Protein AF-A0A950L9T4-F1 (afdb_monomer_lite)

Radius of gyration: 15.42 Å; chains: 1; bounding box: 37×30×32 Å

Foldseek 3Di:
DVVVVVCDPPSVVVVCLVVDPPHDPDPVDDQDDALVSSLVVVVVCVVVVNPDDDDDDVPDDPVNVCCCVPRNCVSVDDPDDPPPDD

Sequence (86 aa):
NIGDLARGPGAERYAHIKDDEDAFELDDAPLLGTPEEIIARLKRLEAGGIERVLFAAPGASVAGLRTFAEEIMPAFDQAPMALAQV

pLDDT: mean 72.91, std 16.22, range [39.31, 94.75]

Secondary structure (DSSP, 8-state):
-HHHHTT-TTGGGGTTGGG-TTS-----S---S-HHHHHHHHHHHHHTT--------TT--HHHHHHIIIIIGGGG--S-------

Structure (mmCIF, N/CA/C/O backbone):
data_AF-A0A950L9T4-F1
#
_entry.id   AF-A0A950L9T4-F1
#
loop_
_atom_site.group_PDB
_atom_site.id
_atom_site.type_symbol
_atom_site.label_atom_id
_atom_site.label_alt_id
_atom_site.label_comp_id
_atom_site.label_asym_id
_atom_site.label_entity_id
_atom_site.label_seq_id
_atom_site.pdbx_PDB_ins_code
_atom_site.Cartn_x
_atom_site.Cartn_y
_atom_site.Cartn_z
_atom_site.occupancy
_atom_site.B_iso_or_equiv
_atom_site.auth_seq_id
_atom_site.auth_comp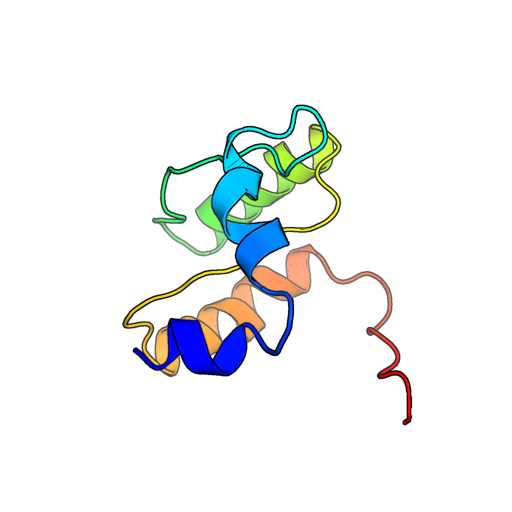_id
_atom_site.auth_asym_id
_atom_site.auth_atom_id
_atom_site.pdbx_PDB_model_num
ATOM 1 N N . ASN A 1 1 ? 25.385 4.671 -0.278 1.00 50.81 1 ASN A N 1
ATOM 2 C CA . ASN A 1 1 ? 23.990 5.015 0.097 1.00 50.81 1 ASN A CA 1
ATOM 3 C C . ASN A 1 1 ? 23.372 3.779 0.767 1.00 50.81 1 ASN A C 1
ATOM 5 O O . ASN A 1 1 ? 23.820 2.683 0.459 1.00 50.81 1 ASN A O 1
ATOM 9 N N . ILE A 1 2 ? 22.412 3.900 1.698 1.00 51.44 2 ILE A N 1
ATOM 10 C CA . ILE A 1 2 ? 21.759 2.733 2.337 1.00 51.44 2 ILE A CA 1
ATOM 11 C C . ILE A 1 2 ? 21.113 1.790 1.305 1.00 51.44 2 ILE A C 1
ATOM 13 O O . ILE A 1 2 ? 21.124 0.576 1.482 1.00 51.44 2 ILE A O 1
ATOM 17 N N . GLY A 1 3 ? 20.668 2.345 0.173 1.00 51.03 3 GLY A N 1
ATOM 18 C CA . GLY A 1 3 ? 20.178 1.583 -0.972 1.00 51.03 3 GLY A CA 1
ATOM 19 C C . GLY A 1 3 ? 21.242 0.731 -1.670 1.00 51.03 3 GLY A C 1
ATOM 20 O O . GLY A 1 3 ? 20.881 -0.258 -2.295 1.00 51.03 3 GLY A O 1
ATOM 21 N N . ASP A 1 4 ? 22.532 1.063 -1.553 1.00 55.78 4 ASP A N 1
ATOM 22 C CA . ASP A 1 4 ? 23.622 0.237 -2.101 1.00 55.78 4 ASP A CA 1
ATOM 23 C C . ASP A 1 4 ? 23.964 -0.930 -1.168 1.00 55.78 4 ASP A C 1
ATOM 25 O O . ASP A 1 4 ? 24.267 -2.023 -1.631 1.00 55.78 4 ASP A O 1
ATOM 29 N N . LEU A 1 5 ? 23.859 -0.716 0.148 1.00 59.31 5 LEU A N 1
ATOM 30 C CA . LEU A 1 5 ? 24.101 -1.743 1.167 1.00 59.31 5 LEU A CA 1
ATOM 31 C C . LEU A 1 5 ? 22.981 -2.792 1.212 1.00 59.31 5 LEU A C 1
ATOM 33 O O . LEU A 1 5 ? 23.260 -3.974 1.380 1.00 59.31 5 LEU A O 1
ATOM 37 N N . ALA A 1 6 ? 21.724 -2.373 1.027 1.00 61.34 6 ALA A N 1
ATOM 38 C CA . ALA A 1 6 ? 20.562 -3.267 1.015 1.00 61.34 6 ALA A CA 1
ATOM 39 C C . ALA A 1 6 ? 20.542 -4.234 -0.183 1.00 61.34 6 ALA A C 1
ATOM 41 O O . ALA A 1 6 ? 19.861 -5.254 -0.151 1.00 61.34 6 ALA A O 1
ATOM 42 N N . ARG A 1 7 ? 21.276 -3.902 -1.247 1.00 66.25 7 ARG A N 1
ATOM 43 C CA . ARG A 1 7 ? 21.235 -4.601 -2.532 1.00 66.25 7 ARG A CA 1
ATOM 44 C C . ARG A 1 7 ? 22.060 -5.907 -2.526 1.00 66.25 7 ARG A C 1
ATOM 46 O O . ARG A 1 7 ? 21.748 -6.821 -3.284 1.00 66.25 7 ARG A O 1
ATOM 53 N N . GLY A 1 8 ? 23.035 -6.026 -1.617 1.00 61.50 8 GLY A N 1
ATOM 54 C CA . GLY A 1 8 ? 23.871 -7.219 -1.427 1.00 61.50 8 GLY A CA 1
ATOM 55 C C . GLY A 1 8 ? 24.919 -7.452 -2.535 1.00 61.50 8 GLY A C 1
ATOM 56 O O . GLY A 1 8 ? 24.977 -6.701 -3.507 1.00 61.50 8 GLY A O 1
ATOM 57 N N . PRO A 1 9 ? 25.783 -8.478 -2.405 1.00 67.00 9 PRO A N 1
ATOM 58 C CA . PRO A 1 9 ? 26.714 -8.872 -3.467 1.00 67.00 9 PRO A CA 1
ATOM 59 C C . PRO A 1 9 ? 25.949 -9.359 -4.711 1.00 67.00 9 PRO A C 1
ATOM 61 O O . PRO A 1 9 ? 25.033 -10.172 -4.576 1.00 67.00 9 PRO A O 1
ATOM 64 N N . GLY A 1 10 ? 26.315 -8.907 -5.917 1.00 61.19 10 GLY A N 1
ATOM 65 C CA . GLY A 1 10 ? 25.628 -9.282 -7.164 1.00 61.19 10 GLY A CA 1
ATOM 66 C C . GLY A 1 10 ? 24.466 -8.363 -7.549 1.00 61.19 10 GLY A C 1
ATOM 67 O O . GLY A 1 10 ? 23.692 -8.686 -8.450 1.00 61.19 10 GLY A O 1
ATOM 68 N N . ALA A 1 11 ? 24.314 -7.228 -6.870 1.00 59.72 11 ALA A N 1
ATOM 69 C CA . ALA A 1 11 ? 23.211 -6.300 -7.074 1.00 59.72 11 ALA A CA 1
ATOM 70 C C . ALA A 1 11 ? 23.236 -5.533 -8.399 1.00 59.72 11 ALA A C 1
ATOM 72 O O . ALA A 1 11 ? 22.212 -4.995 -8.815 1.00 59.72 11 ALA A O 1
ATOM 73 N N . GLU A 1 12 ? 24.386 -5.495 -9.064 1.00 63.41 12 GLU A N 1
ATOM 74 C CA . GLU A 1 12 ? 24.571 -5.025 -10.439 1.00 63.41 12 GLU A CA 1
ATOM 75 C C . GLU A 1 12 ? 23.542 -5.621 -11.415 1.00 63.41 12 GLU A C 1
ATOM 77 O O . GLU A 1 12 ? 23.101 -4.924 -12.325 1.00 63.41 12 GLU A O 1
ATOM 82 N N . ARG A 1 13 ? 23.055 -6.850 -11.177 1.00 60.09 13 ARG A N 1
ATOM 83 C CA . ARG A 1 13 ? 21.975 -7.460 -11.978 1.00 60.09 13 ARG A CA 1
ATOM 84 C C . ARG A 1 13 ? 20.642 -6.708 -11.902 1.00 60.09 13 ARG A C 1
ATOM 86 O O . ARG A 1 13 ? 19.814 -6.838 -12.789 1.00 60.09 13 ARG A O 1
ATOM 93 N N . TYR A 1 14 ? 20.435 -5.924 -10.845 1.00 54.44 14 TYR A N 1
ATOM 94 C CA . TYR A 1 14 ? 19.234 -5.116 -10.635 1.00 54.44 14 TYR A CA 1
ATOM 95 C C . TYR A 1 14 ? 19.383 -3.679 -11.146 1.00 54.44 14 TYR A C 1
ATOM 97 O O . TYR A 1 14 ? 18.404 -2.938 -11.158 1.00 54.44 14 TYR A O 1
ATOM 105 N N . ALA A 1 15 ? 20.584 -3.263 -11.568 1.00 58.62 15 ALA A N 1
ATOM 106 C CA . ALA A 1 15 ? 20.813 -1.927 -12.123 1.00 58.62 15 ALA A CA 1
ATOM 107 C C . ALA A 1 15 ? 20.120 -1.735 -13.484 1.00 58.62 15 ALA A C 1
ATOM 109 O O . ALA A 1 15 ? 19.748 -0.615 -13.823 1.00 58.62 15 ALA A O 1
ATOM 110 N N . HIS A 1 16 ? 19.902 -2.837 -14.207 1.00 57.06 16 HIS A N 1
ATOM 111 C CA . HIS A 1 16 ? 19.258 -2.891 -15.520 1.00 57.06 16 HIS A CA 1
ATOM 112 C C . HIS A 1 16 ? 17.848 -3.490 -15.475 1.00 57.06 16 HIS A C 1
ATOM 114 O O . HIS A 1 16 ? 17.308 -3.834 -16.515 1.00 57.06 16 HIS A O 1
ATOM 120 N N . ILE A 1 17 ? 17.220 -3.591 -14.291 1.00 57.69 17 ILE A N 1
ATOM 121 C CA . ILE A 1 17 ? 15.832 -4.079 -14.174 1.00 57.69 17 ILE A CA 1
ATOM 122 C C . ILE A 1 17 ? 14.878 -3.271 -15.064 1.00 57.69 17 ILE A C 1
ATOM 124 O O . ILE A 1 17 ? 13.897 -3.809 -15.532 1.00 57.69 17 ILE A O 1
ATOM 128 N N . LYS A 1 18 ? 15.150 -1.987 -15.321 1.00 52.03 18 LYS A N 1
ATOM 129 C CA . LYS A 1 18 ? 14.298 -1.168 -16.197 1.00 52.03 18 LYS A CA 1
ATOM 130 C C . LYS A 1 18 ? 14.397 -1.534 -17.685 1.00 52.03 18 LYS A C 1
ATOM 132 O O . LYS A 1 18 ? 13.528 -1.127 -18.445 1.00 52.03 18 LYS A O 1
ATOM 137 N N . ASP A 1 19 ? 15.451 -2.249 -18.075 1.00 59.88 19 ASP A N 1
ATOM 138 C CA . ASP A 1 19 ? 15.768 -2.608 -19.461 1.00 59.88 19 ASP A CA 1
ATOM 139 C C . ASP A 1 19 ? 15.412 -4.078 -19.779 1.00 59.88 19 ASP A C 1
ATOM 141 O O . ASP A 1 19 ? 15.654 -4.544 -20.891 1.00 59.88 19 ASP A O 1
ATOM 145 N N . ASP A 1 20 ? 14.882 -4.818 -18.801 1.00 58.56 20 ASP A N 1
ATOM 146 C CA . ASP A 1 20 ? 14.496 -6.225 -18.920 1.00 58.56 20 ASP A CA 1
ATOM 147 C C . ASP A 1 20 ? 13.011 -6.317 -19.311 1.00 58.56 20 ASP A C 1
ATOM 149 O O . ASP A 1 20 ? 12.148 -5.769 -18.627 1.00 58.56 20 ASP A O 1
ATOM 153 N N . GLU A 1 21 ? 12.709 -6.979 -20.432 1.00 54.47 21 GLU A N 1
ATOM 154 C CA . GLU A 1 21 ? 11.339 -7.117 -20.953 1.00 54.47 21 GLU A CA 1
ATOM 155 C C . GLU A 1 21 ? 10.432 -7.944 -20.018 1.00 54.47 21 GLU A C 1
ATOM 157 O O . GLU A 1 21 ? 9.212 -7.792 -20.072 1.00 54.47 21 GLU A O 1
ATOM 162 N N . ASP A 1 22 ? 11.018 -8.761 -19.130 1.00 53.53 22 ASP A N 1
ATOM 163 C CA . ASP A 1 22 ? 10.321 -9.525 -18.086 1.00 53.53 22 ASP A CA 1
ATOM 164 C C . ASP A 1 22 ? 10.273 -8.787 -16.731 1.00 53.53 22 ASP A C 1
ATOM 166 O O . ASP A 1 22 ? 9.724 -9.301 -15.747 1.00 53.53 22 ASP A O 1
ATOM 170 N N . ALA A 1 23 ? 10.857 -7.589 -16.625 1.00 54.66 23 ALA A N 1
ATOM 171 C CA . ALA A 1 23 ? 10.816 -6.825 -15.389 1.00 54.66 23 ALA A CA 1
ATOM 172 C C . ALA A 1 23 ? 9.498 -6.070 -15.206 1.00 54.66 23 ALA A C 1
ATOM 174 O O . ALA A 1 23 ? 8.872 -5.599 -16.149 1.00 54.66 23 ALA A O 1
ATOM 175 N N . PHE A 1 24 ? 9.116 -5.966 -13.929 1.00 53.97 24 PHE A N 1
ATOM 176 C CA . PHE A 1 24 ? 7.936 -5.288 -13.396 1.00 53.97 24 PHE A CA 1
ATOM 177 C C . PHE A 1 24 ? 7.435 -4.139 -14.276 1.00 53.97 24 PHE A C 1
ATOM 179 O O . PHE A 1 24 ? 8.180 -3.200 -14.553 1.00 53.97 24 PHE A O 1
ATOM 186 N N . GLU A 1 25 ? 6.149 -4.164 -14.627 1.00 54.59 25 GLU A N 1
ATOM 187 C CA . GLU A 1 25 ? 5.505 -3.009 -15.243 1.00 54.59 25 GLU A CA 1
ATOM 188 C C . GLU A 1 25 ? 5.588 -1.824 -14.261 1.00 54.59 25 GLU A C 1
ATOM 190 O O . GLU A 1 25 ? 5.004 -1.835 -13.173 1.00 54.59 25 GLU A O 1
ATOM 195 N N . LEU A 1 26 ? 6.411 -0.831 -14.605 1.00 52.81 26 LEU A N 1
ATOM 196 C CA . LEU A 1 26 ? 6.671 0.334 -13.764 1.00 52.81 26 LEU A CA 1
ATOM 197 C C . LEU A 1 26 ? 5.558 1.364 -13.959 1.00 52.81 26 LEU A C 1
ATOM 199 O O . LEU A 1 26 ? 5.645 2.246 -14.812 1.00 52.81 26 LEU A O 1
ATOM 203 N N . ASP A 1 27 ? 4.520 1.284 -13.128 1.00 60.12 27 ASP A N 1
ATOM 204 C CA . ASP A 1 27 ? 3.643 2.431 -12.893 1.00 60.12 27 ASP A CA 1
ATOM 205 C C . ASP A 1 27 ? 4.372 3.421 -11.965 1.00 60.12 27 ASP A C 1
ATOM 207 O O . ASP A 1 27 ? 4.290 3.347 -10.738 1.00 60.12 27 ASP A O 1
ATOM 211 N N . ASP A 1 28 ? 5.135 4.338 -12.569 1.00 57.81 28 ASP A N 1
ATOM 212 C CA . ASP A 1 28 ? 5.913 5.375 -11.872 1.00 57.81 28 ASP A CA 1
ATOM 213 C C . ASP A 1 28 ? 5.022 6.446 -11.193 1.00 57.81 28 ASP A C 1
ATOM 215 O O . ASP A 1 28 ? 5.535 7.364 -10.542 1.00 57.81 28 ASP A O 1
ATOM 219 N N . ALA A 1 29 ? 3.687 6.378 -11.316 1.00 64.50 29 ALA A N 1
ATOM 220 C CA . ALA A 1 29 ? 2.811 7.356 -10.683 1.00 64.50 29 ALA A CA 1
ATOM 221 C C . ALA A 1 29 ? 2.592 7.030 -9.189 1.00 64.50 29 ALA A C 1
ATOM 223 O O . ALA A 1 29 ? 2.092 5.955 -8.850 1.00 64.50 29 ALA A O 1
ATOM 224 N N . PRO A 1 30 ? 2.866 7.970 -8.265 1.00 71.19 30 PRO A N 1
ATOM 225 C CA . PRO A 1 30 ? 2.737 7.727 -6.830 1.00 71.19 30 PRO A CA 1
ATOM 226 C C . PRO A 1 30 ? 1.293 7.385 -6.430 1.00 71.19 30 PRO A C 1
ATOM 228 O O . PRO A 1 30 ? 0.333 7.912 -7.000 1.00 71.19 30 PRO A O 1
ATOM 231 N N . LEU A 1 31 ? 1.130 6.511 -5.430 1.00 78.06 31 LEU A N 1
ATOM 232 C CA . LEU A 1 31 ? -0.162 6.238 -4.791 1.00 78.06 31 LEU A CA 1
ATOM 233 C C . LEU A 1 31 ? -0.532 7.421 -3.885 1.00 78.06 31 LEU A C 1
ATOM 235 O O . LEU A 1 31 ? -0.106 7.492 -2.735 1.00 78.06 31 LEU A O 1
ATOM 239 N N . LEU A 1 32 ? -1.291 8.371 -4.430 1.00 79.88 32 LEU A N 1
ATOM 240 C CA . LEU A 1 32 ? -1.776 9.561 -3.732 1.00 79.88 32 LEU A CA 1
ATOM 241 C C . LEU A 1 32 ? -3.303 9.539 -3.690 1.00 79.88 32 LEU A C 1
ATOM 243 O O . LEU A 1 32 ? -3.927 9.262 -4.714 1.00 79.88 32 LEU A O 1
ATOM 247 N N . GLY A 1 33 ? -3.883 9.858 -2.534 1.00 86.75 33 GLY A N 1
ATOM 248 C CA . GLY A 1 33 ? -5.334 9.917 -2.358 1.00 86.75 33 GLY A CA 1
ATOM 249 C C . GLY A 1 33 ? -5.792 9.393 -1.002 1.00 86.75 33 GLY A C 1
ATOM 250 O O . GLY A 1 33 ? -4.980 9.177 -0.098 1.00 86.75 33 GLY A O 1
ATOM 251 N N . THR A 1 34 ? -7.100 9.196 -0.867 1.00 93.69 34 THR A N 1
ATOM 252 C CA . THR A 1 34 ? -7.708 8.515 0.283 1.00 93.69 34 THR A CA 1
ATOM 253 C C . THR A 1 34 ? -7.438 7.004 0.233 1.00 93.69 34 THR A C 1
ATOM 255 O O . THR A 1 34 ? -7.086 6.471 -0.828 1.00 93.69 34 THR A O 1
ATOM 258 N N . PRO A 1 35 ? -7.616 6.275 1.350 1.00 94.19 35 PRO A N 1
ATOM 259 C CA . PRO A 1 35 ? -7.533 4.816 1.355 1.00 94.19 35 PRO A CA 1
ATOM 260 C C . PRO A 1 35 ? -8.387 4.156 0.263 1.00 94.19 35 PRO A C 1
ATOM 262 O O . PRO A 1 35 ? -7.902 3.273 -0.441 1.00 94.19 35 PRO A O 1
ATOM 265 N N . GLU A 1 36 ? -9.618 4.623 0.042 1.00 94.75 36 GLU A N 1
ATOM 266 C CA . GLU A 1 36 ? -10.530 4.085 -0.974 1.00 94.75 36 GLU A CA 1
ATOM 267 C C . GLU A 1 36 ? -10.001 4.284 -2.397 1.00 94.75 36 GLU A C 1
ATOM 269 O O . GLU A 1 36 ? -10.083 3.373 -3.225 1.00 94.75 36 GLU A O 1
ATOM 274 N N . GLU A 1 37 ? -9.435 5.458 -2.688 1.00 93.69 37 GLU A N 1
ATOM 275 C CA . GLU A 1 37 ? -8.841 5.763 -3.993 1.00 93.69 37 GLU A CA 1
ATOM 276 C C . GLU A 1 37 ? -7.625 4.871 -4.267 1.00 93.69 37 GLU A C 1
ATOM 278 O O . GLU A 1 37 ? -7.465 4.351 -5.379 1.00 93.69 37 GLU A O 1
ATOM 283 N N . ILE A 1 38 ? -6.802 4.636 -3.239 1.00 92.25 38 ILE A N 1
ATOM 284 C CA . ILE A 1 38 ? -5.638 3.751 -3.319 1.00 92.25 38 ILE A CA 1
ATOM 285 C C . ILE A 1 38 ? -6.082 2.299 -3.528 1.00 92.25 38 ILE A C 1
ATOM 287 O O . ILE A 1 38 ? -5.582 1.646 -4.445 1.00 92.25 38 ILE A O 1
ATOM 291 N N . ILE A 1 39 ? -7.060 1.805 -2.760 1.00 93.19 39 ILE A N 1
ATOM 292 C CA . ILE A 1 39 ? -7.630 0.457 -2.928 1.00 93.19 39 ILE A CA 1
ATOM 293 C C . ILE A 1 39 ? -8.165 0.281 -4.350 1.00 93.19 39 ILE A C 1
ATOM 295 O O . ILE A 1 39 ? -7.841 -0.699 -5.021 1.00 93.19 39 ILE A O 1
ATOM 299 N N . ALA A 1 40 ? -8.963 1.233 -4.839 1.00 93.38 40 ALA A N 1
ATOM 300 C CA . ALA A 1 40 ? -9.543 1.166 -6.174 1.00 93.38 40 ALA A CA 1
ATOM 301 C C . ALA A 1 40 ? -8.466 1.121 -7.264 1.00 93.38 40 ALA A C 1
ATOM 303 O O . ALA A 1 40 ? -8.641 0.443 -8.276 1.00 93.38 40 ALA A O 1
ATOM 304 N N . ARG A 1 41 ? -7.350 1.833 -7.077 1.00 90.31 41 ARG A N 1
ATOM 305 C CA . ARG A 1 41 ? -6.216 1.787 -8.003 1.00 90.31 41 ARG A CA 1
ATOM 306 C C . ARG A 1 41 ? -5.494 0.446 -7.962 1.00 90.31 41 ARG A C 1
ATOM 308 O O . ARG A 1 41 ? -5.291 -0.141 -9.019 1.00 90.31 41 ARG A O 1
ATOM 315 N N . LEU A 1 42 ? -5.172 -0.058 -6.776 1.00 90.00 42 LEU A N 1
ATOM 316 C CA . LEU A 1 42 ? -4.514 -1.354 -6.608 1.00 90.00 42 LEU A CA 1
ATOM 317 C C . LEU A 1 42 ? -5.366 -2.506 -7.170 1.00 90.00 42 LEU A C 1
ATOM 319 O O . LEU A 1 42 ? -4.833 -3.364 -7.861 1.00 90.00 42 LEU A O 1
ATOM 323 N N . LYS A 1 43 ? -6.695 -2.474 -7.002 1.00 91.31 43 LYS A N 1
ATOM 324 C CA . LYS A 1 43 ? -7.599 -3.466 -7.616 1.00 91.31 43 LYS A CA 1
ATOM 325 C C . LYS A 1 43 ? -7.642 -3.409 -9.141 1.00 91.31 43 LYS A C 1
ATOM 327 O O . LYS A 1 43 ? -7.871 -4.431 -9.780 1.00 91.31 43 LYS A O 1
ATOM 332 N N . ARG A 1 44 ? -7.425 -2.238 -9.754 1.00 89.88 44 ARG A N 1
ATOM 333 C CA . ARG A 1 44 ? -7.278 -2.153 -11.219 1.00 89.88 44 ARG A CA 1
ATOM 334 C C . ARG A 1 44 ? -5.990 -2.818 -11.691 1.00 89.88 44 ARG A C 1
ATOM 336 O O . ARG A 1 44 ? -6.020 -3.474 -12.724 1.00 89.88 44 ARG A O 1
ATOM 343 N N . LEU A 1 45 ? -4.900 -2.667 -10.937 1.00 86.81 45 LEU A N 1
ATOM 344 C CA . LEU A 1 45 ? -3.637 -3.353 -11.224 1.00 86.81 45 LEU A CA 1
ATOM 345 C C . LEU A 1 45 ? -3.791 -4.871 -11.054 1.00 86.81 45 LEU A C 1
ATOM 347 O O . LEU A 1 45 ? -3.429 -5.622 -11.952 1.00 86.81 45 LEU A O 1
ATOM 351 N N . GLU A 1 46 ? -4.420 -5.314 -9.964 1.00 88.38 46 GLU A N 1
ATOM 352 C CA . GLU A 1 46 ? -4.746 -6.727 -9.724 1.00 88.38 46 GLU A CA 1
ATOM 353 C C . GLU A 1 46 ? -5.584 -7.317 -10.871 1.00 88.38 46 GLU A C 1
ATOM 355 O O . GLU A 1 46 ? -5.244 -8.362 -11.421 1.00 88.38 46 GLU A O 1
ATOM 360 N N . ALA A 1 47 ? -6.633 -6.611 -11.312 1.00 87.50 47 ALA A N 1
ATOM 361 C CA . ALA A 1 47 ? -7.453 -7.020 -12.454 1.00 87.50 47 ALA A 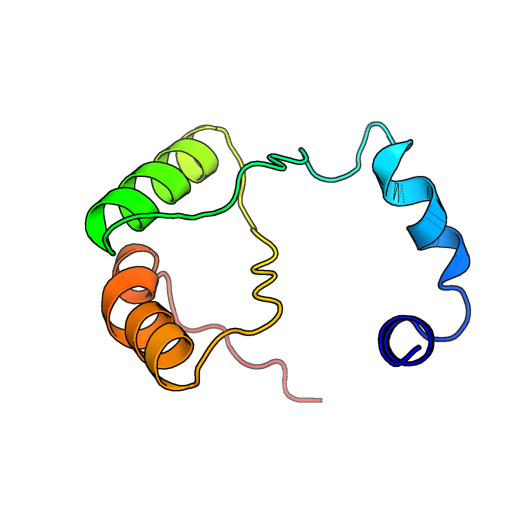CA 1
ATOM 362 C C . ALA A 1 47 ? -6.682 -7.040 -13.790 1.00 87.50 47 ALA A C 1
ATOM 364 O O . ALA A 1 47 ? -7.086 -7.741 -14.717 1.00 87.50 47 ALA A O 1
ATOM 365 N N . GLY A 1 48 ? -5.586 -6.283 -13.887 1.00 85.19 48 GLY A N 1
ATOM 366 C CA . GLY A 1 48 ? -4.645 -6.301 -15.007 1.00 85.19 48 GLY A CA 1
ATOM 367 C C . GLY A 1 48 ? -3.634 -7.452 -14.960 1.00 85.19 48 GLY A C 1
ATOM 36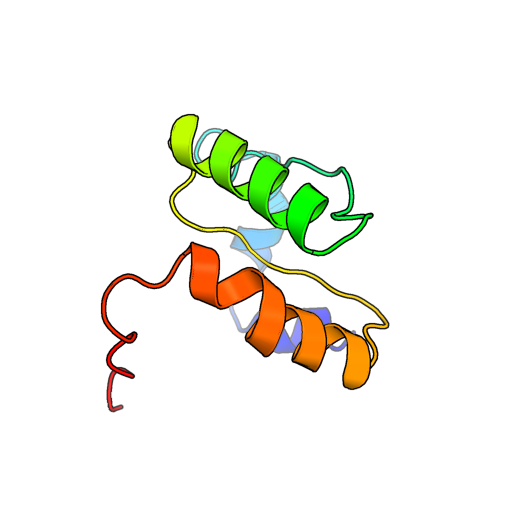8 O O . GLY A 1 48 ? -2.840 -7.580 -15.884 1.00 85.19 48 GLY A O 1
ATOM 369 N N . GLY A 1 49 ? -3.665 -8.296 -13.922 1.00 84.69 49 GLY A N 1
ATOM 370 C CA . GLY A 1 49 ? -2.740 -9.420 -13.742 1.00 84.69 49 GLY A CA 1
ATOM 371 C C . GLY A 1 49 ? -1.528 -9.111 -12.859 1.00 84.69 49 GLY A C 1
ATOM 372 O O . GLY A 1 49 ? -0.640 -9.951 -12.732 1.00 84.69 49 GLY A O 1
ATOM 373 N N . ILE A 1 50 ? -1.474 -7.937 -12.222 1.00 82.75 50 ILE A N 1
ATOM 374 C CA . ILE A 1 50 ? -0.390 -7.588 -11.298 1.00 82.75 50 ILE A CA 1
ATOM 375 C C . ILE A 1 50 ? -0.644 -8.245 -9.938 1.00 82.75 50 ILE A C 1
ATOM 377 O O . ILE A 1 50 ? -1.456 -7.777 -9.144 1.00 82.75 50 ILE A O 1
ATOM 381 N N . GLU A 1 51 ? 0.084 -9.322 -9.647 1.00 82.31 51 GLU A N 1
ATOM 382 C CA . GLU A 1 51 ? -0.073 -10.083 -8.397 1.00 82.31 51 GLU A CA 1
ATOM 383 C C . GLU A 1 51 ? 0.639 -9.454 -7.191 1.00 82.31 51 GLU A C 1
ATOM 385 O O . GLU A 1 51 ? 0.295 -9.731 -6.041 1.00 82.31 51 GLU A O 1
ATOM 390 N N . ARG A 1 52 ? 1.699 -8.670 -7.424 1.00 80.25 52 ARG A N 1
ATOM 391 C CA . ARG A 1 52 ? 2.567 -8.140 -6.362 1.00 80.25 52 ARG A CA 1
ATOM 392 C C . ARG A 1 52 ? 2.999 -6.718 -6.679 1.00 80.25 52 ARG A C 1
ATOM 394 O O . ARG A 1 52 ? 3.398 -6.428 -7.802 1.00 80.25 52 ARG A O 1
ATOM 401 N N . VAL A 1 53 ? 2.991 -5.859 -5.662 1.00 80.25 53 VAL A N 1
ATOM 402 C CA . VAL A 1 53 ? 3.460 -4.471 -5.753 1.00 80.25 53 VAL A CA 1
ATOM 403 C C . VAL A 1 53 ? 4.583 -4.217 -4.755 1.00 80.25 53 VAL A C 1
ATOM 405 O O . VAL A 1 53 ? 4.534 -4.674 -3.612 1.00 80.25 53 VAL A O 1
ATOM 408 N N . LEU A 1 54 ? 5.59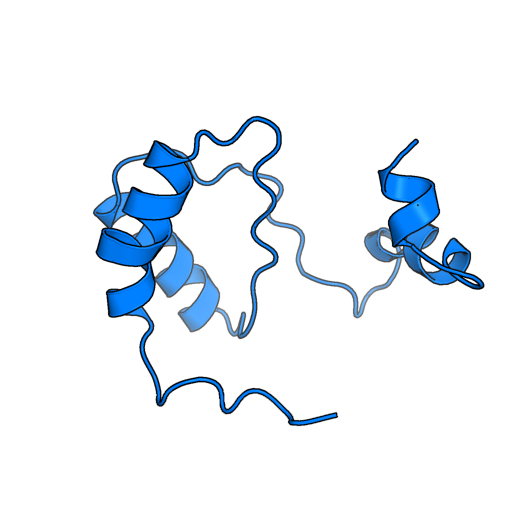9 -3.462 -5.174 1.00 80.19 54 LEU A N 1
ATOM 409 C CA . LEU A 1 54 ? 6.611 -2.936 -4.265 1.00 80.19 54 LEU A CA 1
ATOM 410 C C . LEU A 1 54 ? 6.148 -1.573 -3.750 1.00 80.19 54 LEU A C 1
ATOM 412 O O . LEU A 1 54 ? 6.161 -0.584 -4.478 1.00 80.19 54 LEU A O 1
ATOM 416 N N . PHE A 1 55 ? 5.765 -1.508 -2.478 1.00 78.44 55 PHE A N 1
ATOM 417 C CA . PHE A 1 55 ? 5.409 -0.243 -1.849 1.00 78.44 55 PHE A CA 1
ATOM 418 C C . PHE A 1 55 ? 6.668 0.516 -1.408 1.00 78.44 55 PHE A C 1
ATOM 420 O O . PHE A 1 55 ? 7.259 0.230 -0.365 1.00 78.44 55 PHE A O 1
ATOM 427 N N . ALA A 1 56 ? 7.089 1.490 -2.216 1.00 75.75 56 ALA A N 1
ATOM 428 C CA . ALA A 1 56 ? 8.178 2.401 -1.887 1.00 75.75 56 ALA A CA 1
ATOM 429 C C . ALA A 1 56 ? 7.616 3.714 -1.329 1.00 75.75 56 ALA A C 1
ATOM 431 O O . ALA A 1 56 ? 6.975 4.479 -2.045 1.00 75.75 56 ALA A O 1
ATOM 432 N N . ALA A 1 57 ? 7.890 3.997 -0.054 1.00 73.12 57 ALA A N 1
ATOM 433 C CA . ALA A 1 57 ? 7.391 5.197 0.614 1.00 73.12 57 ALA A CA 1
ATOM 434 C C . ALA A 1 57 ? 8.537 6.028 1.228 1.00 73.12 57 ALA A C 1
ATOM 436 O O . ALA A 1 57 ? 8.700 6.077 2.453 1.00 73.12 57 ALA A O 1
ATOM 437 N N . PRO A 1 58 ? 9.386 6.659 0.393 1.00 70.12 58 PRO A N 1
ATOM 438 C CA . PRO A 1 58 ? 10.455 7.523 0.880 1.00 70.12 58 PRO A CA 1
ATOM 439 C C . PRO A 1 58 ? 9.858 8.699 1.664 1.00 70.12 58 PRO A C 1
ATOM 441 O O . PRO A 1 58 ? 9.075 9.481 1.135 1.00 70.12 58 PRO A O 1
ATOM 444 N N . GLY A 1 59 ? 10.216 8.810 2.946 1.00 69.56 59 GLY A N 1
ATOM 445 C CA . GLY A 1 59 ? 9.669 9.839 3.837 1.00 69.56 59 GLY A CA 1
ATOM 446 C C . GLY A 1 59 ? 8.289 9.520 4.425 1.00 69.56 59 GLY A C 1
ATOM 447 O O . GLY A 1 59 ? 7.672 10.413 5.004 1.00 69.56 59 GLY A O 1
ATOM 448 N N . ALA A 1 60 ? 7.801 8.277 4.315 1.00 73.88 60 ALA A N 1
ATOM 449 C CA . ALA A 1 60 ? 6.574 7.872 4.995 1.00 73.88 60 ALA A CA 1
ATOM 450 C C . ALA A 1 60 ? 6.655 8.107 6.505 1.00 73.88 60 ALA A C 1
ATOM 452 O O . ALA A 1 60 ? 7.637 7.771 7.171 1.00 73.88 60 ALA A O 1
ATOM 453 N N . SER A 1 61 ? 5.572 8.652 7.050 1.00 83.56 61 SER A N 1
ATOM 454 C CA . SER A 1 61 ? 5.380 8.734 8.489 1.00 83.56 61 SER A CA 1
ATOM 455 C C . SER A 1 61 ? 4.894 7.390 9.033 1.00 83.56 61 SER A C 1
ATOM 457 O O . SER A 1 61 ? 4.226 6.621 8.340 1.00 83.56 61 SER A O 1
ATOM 459 N N . VAL A 1 62 ? 5.164 7.129 10.315 1.00 87.88 62 VAL A N 1
ATOM 460 C CA . VAL A 1 62 ? 4.592 5.972 11.028 1.00 87.88 62 VAL A CA 1
ATOM 461 C C . VAL A 1 62 ? 3.063 5.966 10.928 1.00 87.88 62 VAL A C 1
ATOM 463 O O . VAL A 1 62 ? 2.465 4.907 10.782 1.00 87.88 62 VAL A O 1
ATOM 466 N N . ALA A 1 63 ? 2.431 7.143 10.968 1.00 87.75 63 ALA A N 1
ATOM 467 C CA . ALA A 1 63 ? 0.987 7.277 10.804 1.00 87.75 63 ALA A CA 1
ATOM 468 C C . ALA A 1 63 ? 0.520 6.821 9.413 1.00 87.75 63 ALA A C 1
ATOM 470 O O . ALA A 1 63 ? -0.424 6.047 9.324 1.00 87.75 63 ALA A O 1
ATOM 471 N N . GLY A 1 64 ? 1.220 7.219 8.345 1.00 87.00 64 GLY A N 1
ATOM 472 C CA . GLY A 1 64 ? 0.898 6.778 6.985 1.00 87.00 64 GLY A CA 1
ATOM 473 C C . GLY A 1 64 ? 1.033 5.264 6.811 1.00 87.00 64 GLY A C 1
ATOM 474 O O . GLY A 1 64 ? 0.176 4.639 6.195 1.00 87.00 64 GLY A O 1
ATOM 475 N N . LEU A 1 65 ? 2.060 4.657 7.416 1.00 88.88 65 LEU A N 1
ATOM 476 C CA . LEU A 1 65 ? 2.222 3.198 7.414 1.00 88.88 65 LEU A CA 1
ATOM 477 C C . LEU A 1 65 ? 1.102 2.485 8.184 1.00 88.88 65 LEU A C 1
ATOM 479 O O . LEU A 1 65 ? 0.649 1.431 7.745 1.00 88.88 65 LEU A O 1
ATOM 483 N N . ARG A 1 66 ? 0.635 3.057 9.303 1.00 91.69 66 ARG A N 1
ATOM 484 C CA . ARG A 1 66 ? -0.506 2.517 10.059 1.00 91.69 66 ARG A CA 1
ATOM 485 C C . ARG A 1 66 ? -1.800 2.597 9.264 1.00 91.69 66 ARG A C 1
ATOM 487 O O . ARG A 1 66 ? -2.442 1.571 9.113 1.00 91.69 66 ARG A O 1
ATOM 494 N N . THR A 1 67 ? -2.121 3.751 8.681 1.00 90.81 67 THR A N 1
ATOM 495 C CA . THR A 1 67 ? -3.277 3.892 7.779 1.00 90.81 67 THR A CA 1
ATOM 496 C C . THR A 1 67 ? -3.211 2.886 6.633 1.00 90.81 67 THR A C 1
ATOM 498 O O . THR A 1 67 ? -4.200 2.228 6.334 1.00 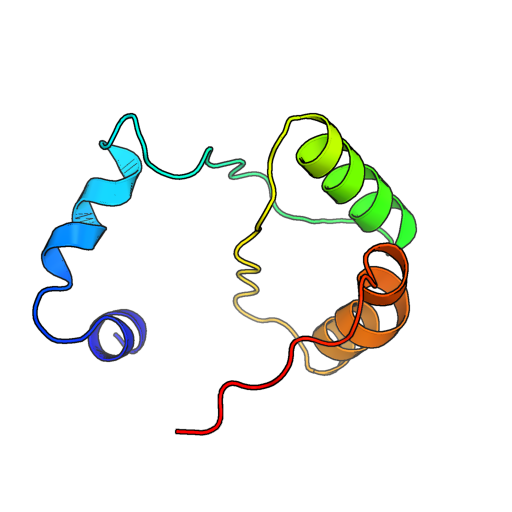90.81 67 THR A O 1
ATOM 501 N N . PHE A 1 68 ? -2.039 2.679 6.026 1.00 89.69 68 PHE A N 1
ATOM 502 C CA . PHE A 1 68 ? -1.901 1.674 4.973 1.00 89.69 68 PHE A CA 1
ATOM 503 C C . PHE A 1 68 ? -2.207 0.253 5.478 1.00 89.69 68 PHE A C 1
ATOM 505 O O . PHE A 1 68 ? -2.971 -0.483 4.855 1.00 89.69 68 PHE A O 1
ATOM 512 N N . ALA A 1 69 ? -1.650 -0.132 6.625 1.00 90.31 69 ALA A N 1
ATOM 513 C CA . ALA A 1 69 ? -1.869 -1.454 7.202 1.00 90.31 69 ALA A CA 1
ATOM 514 C C . ALA A 1 69 ? -3.311 -1.675 7.699 1.00 90.31 69 ALA A C 1
ATOM 516 O O . ALA A 1 69 ? -3.844 -2.766 7.540 1.00 90.31 69 ALA A O 1
ATOM 517 N N . GLU A 1 70 ? -3.929 -0.665 8.309 1.00 93.88 70 GLU A N 1
ATOM 518 C CA . GLU A 1 70 ? -5.224 -0.786 8.990 1.00 93.88 70 GLU A CA 1
ATOM 519 C C . GLU A 1 70 ? -6.414 -0.504 8.063 1.00 93.88 70 GLU A C 1
ATOM 521 O O . GLU A 1 70 ? -7.475 -1.092 8.249 1.00 93.88 70 GLU A O 1
ATOM 526 N N . GLU A 1 71 ? -6.251 0.363 7.059 1.00 94.69 71 GLU A N 1
ATOM 527 C CA . GLU A 1 71 ? -7.356 0.830 6.209 1.00 94.69 71 GLU A CA 1
ATOM 528 C C . GLU A 1 71 ? -7.271 0.291 4.773 1.00 94.69 71 GLU A C 1
ATOM 530 O O . GLU A 1 71 ? -8.304 0.068 4.146 1.00 94.69 71 GLU A O 1
ATOM 535 N N . ILE A 1 72 ? -6.063 0.044 4.244 1.00 92.81 72 ILE A N 1
ATOM 536 C CA . ILE A 1 72 ? -5.867 -0.384 2.845 1.00 92.81 72 ILE A CA 1
ATOM 537 C C . ILE A 1 72 ? -5.703 -1.902 2.734 1.00 92.81 72 ILE A C 1
ATOM 539 O O . ILE A 1 72 ? -6.429 -2.544 1.974 1.00 92.81 72 ILE A O 1
ATOM 543 N N . MET A 1 73 ? -4.774 -2.496 3.490 1.00 91.56 73 MET A N 1
ATOM 544 C CA . MET A 1 73 ? -4.462 -3.932 3.395 1.00 91.56 73 MET A CA 1
ATOM 545 C C . MET A 1 73 ? -5.653 -4.884 3.607 1.00 91.56 73 MET A C 1
ATOM 547 O O . MET A 1 73 ? -5.715 -5.875 2.877 1.00 91.56 73 MET A O 1
ATOM 551 N N . PRO A 1 74 ? -6.638 -4.608 4.490 1.00 93.06 74 PRO A N 1
ATOM 552 C CA . PRO A 1 74 ? -7.790 -5.498 4.661 1.00 93.06 74 PRO A CA 1
ATOM 553 C C . PRO A 1 74 ? -8.621 -5.715 3.387 1.00 93.06 74 PRO A C 1
ATOM 555 O O . PRO A 1 74 ? -9.346 -6.701 3.282 1.00 93.06 74 PRO A O 1
ATOM 558 N N . ALA A 1 75 ? -8.519 -4.828 2.389 1.00 92.62 75 ALA A N 1
ATOM 559 C CA . ALA A 1 75 ? -9.193 -4.997 1.101 1.00 92.62 75 ALA A CA 1
ATOM 560 C C . ALA A 1 75 ? -8.560 -6.078 0.197 1.00 92.62 75 ALA A C 1
ATOM 562 O O . ALA A 1 75 ? -9.180 -6.442 -0.810 1.00 92.62 75 ALA A O 1
ATOM 563 N N . PHE A 1 76 ? -7.361 -6.559 0.552 1.00 88.00 76 PHE A N 1
ATOM 564 C CA . PHE A 1 76 ? -6.537 -7.524 -0.189 1.00 88.00 76 PHE A CA 1
ATOM 565 C C . PHE A 1 76 ? -6.247 -8.800 0.614 1.00 88.00 76 PHE A C 1
ATOM 567 O O . PHE A 1 76 ? -5.472 -9.643 0.165 1.00 88.00 76 PHE A O 1
ATOM 574 N N . ASP A 1 77 ? -6.849 -8.953 1.796 1.00 78.50 77 ASP A N 1
ATOM 575 C CA . ASP A 1 77 ? -6.592 -10.089 2.677 1.00 78.50 77 ASP A CA 1
ATOM 576 C C . ASP A 1 77 ? -7.109 -11.396 2.036 1.00 78.50 77 ASP A C 1
ATOM 578 O O . ASP A 1 77 ? -8.298 -11.732 2.041 1.00 78.50 77 ASP A O 1
ATOM 582 N N . GLN A 1 78 ? -6.180 -12.141 1.445 1.00 61.81 78 GLN A N 1
ATOM 583 C CA . GLN A 1 78 ? -6.229 -13.590 1.289 1.00 61.81 78 GLN A CA 1
ATOM 584 C C . GLN A 1 78 ? -5.257 -14.166 2.321 1.00 61.81 78 GLN A C 1
ATOM 586 O O . GLN A 1 78 ? -4.212 -13.566 2.540 1.00 61.81 78 GLN A O 1
ATOM 591 N N . ALA A 1 79 ? -5.646 -15.279 2.958 1.00 56.09 79 ALA A N 1
ATOM 592 C CA . ALA A 1 79 ? -4.988 -15.997 4.063 1.00 56.09 79 ALA A CA 1
ATOM 593 C C . ALA A 1 79 ? -3.581 -15.501 4.488 1.00 56.09 79 ALA A C 1
ATOM 595 O O . ALA A 1 79 ? -2.685 -15.423 3.648 1.00 56.09 79 ALA A O 1
ATOM 596 N N . PRO A 1 80 ? -3.340 -15.276 5.798 1.00 56.28 80 PRO A N 1
ATOM 597 C CA . PRO A 1 80 ? -2.124 -14.632 6.289 1.00 56.28 80 PRO A CA 1
ATOM 598 C C . PRO A 1 80 ? -0.871 -15.269 5.692 1.00 56.28 80 PRO A C 1
ATOM 600 O O . PRO A 1 80 ? -0.722 -16.493 5.724 1.00 56.28 80 PRO A O 1
ATOM 603 N N . MET A 1 81 ? 0.034 -14.429 5.174 1.00 54.00 81 MET A N 1
ATOM 604 C CA . MET A 1 81 ? 1.374 -14.847 4.768 1.00 54.00 81 MET A CA 1
ATOM 605 C C . MET A 1 81 ? 2.002 -15.633 5.919 1.00 54.00 81 MET A C 1
ATOM 607 O O . MET A 1 81 ? 2.405 -15.060 6.934 1.00 54.00 81 MET A O 1
ATOM 611 N N . ALA A 1 82 ? 2.077 -16.955 5.768 1.00 53.00 82 ALA A N 1
ATOM 612 C CA . ALA A 1 82 ? 2.856 -17.788 6.658 1.00 53.00 82 ALA A CA 1
ATOM 613 C C . ALA A 1 82 ? 4.304 -17.313 6.534 1.00 53.00 82 ALA A C 1
ATOM 615 O O . ALA A 1 82 ? 4.935 -17.484 5.489 1.00 53.00 82 ALA A O 1
ATOM 616 N N . LEU A 1 83 ? 4.805 -16.652 7.577 1.00 49.97 83 LEU A N 1
ATOM 617 C CA . LEU A 1 83 ? 6.209 -16.285 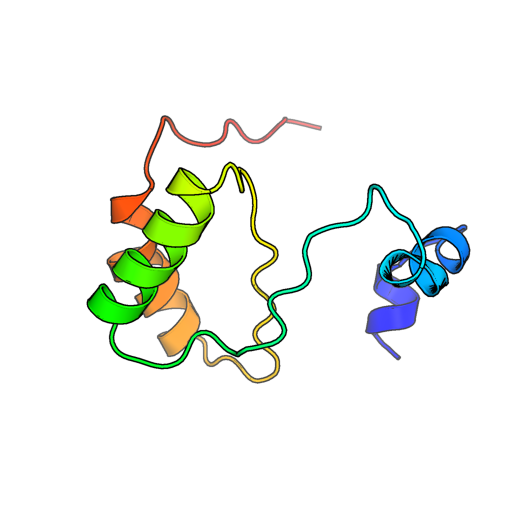7.656 1.00 49.97 83 LEU A CA 1
ATOM 618 C C . LEU A 1 83 ? 7.010 -17.578 7.513 1.00 49.97 83 LEU A C 1
ATOM 620 O O . LEU A 1 83 ? 6.905 -18.466 8.362 1.00 49.97 83 LEU A O 1
ATOM 624 N N . ALA A 1 84 ? 7.761 -17.697 6.418 1.00 48.66 84 ALA A N 1
ATOM 625 C CA . ALA A 1 84 ? 8.702 -18.786 6.241 1.00 48.66 84 ALA A CA 1
ATOM 626 C C . ALA A 1 84 ? 9.672 -18.732 7.425 1.00 48.66 84 ALA A C 1
ATOM 628 O O . ALA A 1 84 ? 10.435 -17.776 7.565 1.00 48.66 84 ALA A O 1
ATOM 629 N N . GLN A 1 85 ? 9.566 -19.710 8.324 1.00 39.31 85 GLN A N 1
ATOM 630 C CA . GLN A 1 85 ? 10.496 -19.834 9.434 1.00 39.31 85 GLN A CA 1
ATOM 631 C C . GLN A 1 85 ? 11.838 -20.278 8.852 1.00 39.31 85 GLN A C 1
ATOM 633 O O . GLN A 1 85 ? 11.913 -21.332 8.220 1.00 39.31 85 GLN A O 1
ATOM 638 N N . VAL A 1 86 ? 12.851 -19.426 9.012 1.00 43.19 86 VAL A N 1
ATOM 639 C CA . VAL A 1 86 ? 14.255 -19.690 8.668 1.00 43.19 86 VAL A CA 1
ATOM 640 C C . VAL A 1 86 ? 15.000 -20.059 9.938 1.00 43.19 86 VAL A C 1
ATOM 642 O O . VAL A 1 86 ? 14.758 -19.377 10.961 1.00 43.19 86 VAL A O 1
#